Protein AF-A0A1G9UDN6-F1 (afdb_monomer_lite)

pLDDT: mean 83.69, std 9.69, range [46.03, 93.88]

Foldseek 3Di:
DQVVLLVLLVVLVVLCVPLVVLLVVLLVVQCVVPVLVPDPVNVVVVVVVVVLVVVLQVQLVVLLVVLVVVVVVVCVVCVVVVNDPPVDDQPSSSVSNNSSRSSVSVSVVSVVSSVVSVVVVVVD

Sequence (124 aa):
MSRKRQASLNRTLTQLAFDSPYVIATRVSRMLDPAQAFSAAGQSEFLRMFWEKQAATVESCGALMAAGAAQYQRAWLDLWTGALPAGSHASPASVAHTLNSTLQPFQRRASANARRLRGKKSKR

Radius of gyration: 19.93 Å; chains: 1; bounding box: 46×27×55 Å

Structure (mmCIF, N/CA/C/O backbone):
data_AF-A0A1G9UDN6-F1
#
_entry.id   AF-A0A1G9UDN6-F1
#
loop_
_atom_site.group_PDB
_atom_site.id
_atom_site.type_symbol
_atom_site.label_atom_id
_atom_site.label_alt_id
_atom_site.label_comp_id
_atom_site.label_asym_id
_atom_site.label_entity_id
_atom_site.label_seq_id
_atom_site.pdbx_PDB_ins_code
_atom_site.Cartn_x
_atom_site.Cartn_y
_atom_site.Cartn_z
_atom_site.occupancy
_atom_site.B_iso_or_equiv
_atom_site.auth_seq_id
_atom_site.auth_comp_id
_atom_site.auth_asym_id
_atom_site.auth_atom_id
_atom_site.pdbx_PDB_model_num
ATOM 1 N N . MET A 1 1 ? 11.788 -11.185 -17.481 1.00 58.94 1 MET A N 1
ATOM 2 C CA . MET A 1 1 ? 11.609 -10.514 -16.164 1.00 58.94 1 MET A CA 1
ATOM 3 C C . MET A 1 1 ? 10.242 -9.840 -15.953 1.00 58.94 1 MET A C 1
ATOM 5 O O . MET A 1 1 ? 9.794 -9.817 -14.812 1.00 58.94 1 MET A O 1
ATOM 9 N N . SER A 1 2 ? 9.555 -9.340 -16.993 1.00 73.38 2 SER A N 1
ATOM 10 C CA . SER A 1 2 ? 8.271 -8.607 -16.871 1.00 73.38 2 SER A CA 1
ATOM 11 C C . SER A 1 2 ? 7.166 -9.352 -16.090 1.00 73.38 2 SER A C 1
ATOM 13 O O . SER A 1 2 ? 6.634 -8.822 -15.116 1.00 73.38 2 SER A O 1
ATOM 15 N N . ARG A 1 3 ? 6.911 -10.633 -16.407 1.00 80.88 3 ARG A N 1
ATOM 16 C CA . ARG A 1 3 ? 5.849 -11.437 -15.762 1.00 80.88 3 ARG A CA 1
ATOM 17 C C . ARG A 1 3 ? 5.990 -11.556 -14.238 1.00 80.88 3 ARG A C 1
ATOM 19 O O . ARG A 1 3 ? 4.991 -11.502 -13.534 1.00 80.88 3 ARG A O 1
ATOM 26 N N . LYS A 1 4 ? 7.220 -11.674 -13.713 1.00 84.62 4 LYS A N 1
ATOM 27 C CA . LYS A 1 4 ? 7.466 -11.771 -12.257 1.00 84.62 4 LYS A CA 1
ATOM 28 C C . LYS A 1 4 ? 7.066 -10.482 -11.528 1.00 84.62 4 LYS A C 1
ATOM 30 O O . LYS A 1 4 ? 6.480 -10.543 -10.453 1.00 84.62 4 LYS A O 1
ATOM 35 N N . ARG A 1 5 ? 7.355 -9.319 -12.124 1.00 84.38 5 ARG A N 1
ATOM 36 C CA . ARG A 1 5 ? 6.996 -8.004 -11.560 1.00 84.38 5 ARG A CA 1
ATOM 37 C C . ARG A 1 5 ? 5.487 -7.788 -11.570 1.00 84.38 5 ARG A C 1
ATOM 39 O O . ARG A 1 5 ? 4.927 -7.341 -10.577 1.00 84.38 5 ARG A O 1
ATOM 46 N N . GLN A 1 6 ? 4.839 -8.190 -12.657 1.00 86.00 6 GLN A N 1
ATOM 47 C CA . GLN A 1 6 ? 3.390 -8.118 -12.809 1.00 86.00 6 GLN A CA 1
ATOM 48 C C . GLN A 1 6 ? 2.667 -9.057 -11.828 1.00 86.00 6 GLN A C 1
ATOM 50 O O . GLN A 1 6 ? 1.733 -8.640 -11.153 1.00 86.00 6 GLN A O 1
ATOM 55 N N . ALA A 1 7 ? 3.162 -10.286 -11.648 1.00 88.56 7 ALA A N 1
ATOM 56 C CA . ALA A 1 7 ? 2.641 -11.218 -10.647 1.00 88.56 7 ALA A CA 1
ATOM 57 C C . ALA A 1 7 ? 2.786 -10.683 -9.210 1.00 88.56 7 ALA A C 1
ATOM 59 O O . ALA A 1 7 ? 1.866 -10.822 -8.405 1.00 88.56 7 ALA A O 1
ATOM 60 N N . SER A 1 8 ? 3.914 -10.036 -8.887 1.00 89.44 8 SER A N 1
ATOM 61 C CA . SER A 1 8 ? 4.099 -9.400 -7.577 1.00 89.44 8 SER A CA 1
ATOM 62 C C . SER A 1 8 ? 3.125 -8.244 -7.354 1.00 89.44 8 SER A C 1
ATOM 64 O O . SER A 1 8 ? 2.567 -8.151 -6.266 1.00 89.44 8 SER A O 1
ATOM 66 N N . LEU A 1 9 ? 2.910 -7.390 -8.359 1.00 90.81 9 LEU A N 1
ATOM 67 C CA . LEU A 1 9 ? 1.939 -6.299 -8.274 1.00 90.81 9 LEU A CA 1
ATOM 68 C C . LEU A 1 9 ? 0.522 -6.842 -8.069 1.00 90.81 9 LEU A C 1
ATOM 70 O O . LEU A 1 9 ? -0.177 -6.390 -7.167 1.00 90.81 9 LEU A O 1
ATOM 74 N N . ASN A 1 10 ? 0.126 -7.847 -8.853 1.00 92.62 10 ASN A N 1
ATOM 75 C CA . ASN A 1 10 ? -1.187 -8.475 -8.726 1.00 92.62 10 ASN A CA 1
ATOM 76 C C . ASN A 1 10 ? -1.391 -9.033 -7.316 1.00 92.62 10 ASN A C 1
ATOM 78 O O . ASN A 1 10 ? -2.415 -8.763 -6.702 1.00 92.62 10 ASN A O 1
ATOM 82 N N . ARG A 1 11 ? -0.388 -9.719 -6.752 1.00 92.38 11 ARG A N 1
ATOM 83 C CA . ARG A 1 11 ? -0.443 -10.197 -5.363 1.00 92.38 11 ARG A CA 1
ATOM 84 C C . ARG A 1 11 ? -0.658 -9.054 -4.369 1.00 92.38 11 ARG A C 1
ATOM 86 O O . ARG A 1 11 ? -1.501 -9.184 -3.484 1.00 92.38 11 ARG A O 1
ATOM 93 N N . THR A 1 12 ? 0.089 -7.958 -4.505 1.00 92.19 12 THR A N 1
ATOM 94 C CA . THR A 1 12 ? -0.045 -6.772 -3.646 1.00 92.19 12 THR A CA 1
ATOM 95 C C . THR A 1 12 ? -1.454 -6.188 -3.735 1.00 92.19 12 THR A C 1
ATOM 97 O O . THR A 1 12 ? -2.075 -5.947 -2.703 1.00 92.19 12 THR A O 1
ATOM 100 N N . LEU A 1 13 ? -1.986 -6.025 -4.950 1.00 92.94 13 LEU A N 1
ATOM 101 C CA . LEU A 1 13 ? -3.330 -5.499 -5.194 1.00 92.94 13 LEU A CA 1
ATOM 102 C C . LEU A 1 13 ? -4.417 -6.408 -4.626 1.00 92.94 13 LEU A C 1
ATOM 104 O O . LEU A 1 13 ? -5.303 -5.927 -3.927 1.00 92.94 13 LEU A O 1
ATOM 108 N N . THR A 1 14 ? -4.333 -7.717 -4.871 1.00 92.44 14 THR A N 1
ATOM 109 C CA . THR A 1 14 ? -5.294 -8.688 -4.340 1.00 92.44 14 THR A CA 1
ATOM 110 C C . THR A 1 14 ? -5.309 -8.658 -2.815 1.00 92.44 14 THR A C 1
ATOM 112 O O . THR A 1 14 ? -6.376 -8.594 -2.214 1.00 92.44 14 THR A O 1
ATOM 115 N N . GLN A 1 15 ? -4.140 -8.644 -2.168 1.00 91.12 15 GLN A N 1
ATOM 116 C CA . GLN A 1 15 ? -4.076 -8.548 -0.707 1.00 91.12 15 GLN A CA 1
ATOM 117 C C . GLN A 1 15 ? -4.668 -7.235 -0.195 1.00 91.12 15 GLN A C 1
ATOM 119 O O . GLN A 1 15 ? -5.449 -7.250 0.752 1.00 91.12 15 GLN A O 1
ATOM 124 N N . LEU A 1 16 ? -4.361 -6.111 -0.847 1.00 90.69 16 LEU A N 1
ATOM 125 C CA . LEU A 1 16 ? -4.922 -4.813 -0.480 1.00 90.69 16 LEU A CA 1
ATOM 126 C C . LEU A 1 16 ? -6.453 -4.793 -0.612 1.00 90.69 16 LEU A C 1
ATOM 128 O O . LEU A 1 16 ? -7.136 -4.286 0.276 1.00 90.69 16 LEU A O 1
ATOM 132 N N . ALA A 1 17 ? -6.977 -5.369 -1.697 1.00 91.56 17 ALA A N 1
ATOM 133 C CA . ALA A 1 17 ? -8.401 -5.409 -2.010 1.00 91.56 17 ALA A CA 1
ATOM 134 C C . ALA A 1 17 ? -9.214 -6.199 -0.976 1.00 91.56 17 ALA A C 1
ATOM 136 O O . ALA A 1 17 ? -10.359 -5.846 -0.717 1.00 91.56 17 ALA A O 1
ATOM 137 N N . PHE A 1 18 ? -8.630 -7.223 -0.347 1.00 91.19 18 PHE A N 1
ATOM 138 C CA . PHE A 1 18 ? -9.303 -7.989 0.706 1.00 91.19 18 PHE A CA 1
ATOM 139 C C . PHE A 1 18 ? -9.029 -7.455 2.116 1.00 91.19 18 PHE A C 1
ATOM 141 O O . PHE A 1 18 ? -9.947 -7.372 2.935 1.00 91.19 18 PHE A O 1
ATOM 148 N N . ASP A 1 19 ? -7.787 -7.074 2.424 1.00 91.56 19 ASP A N 1
ATOM 149 C CA . ASP A 1 19 ? -7.421 -6.639 3.775 1.00 91.56 19 ASP A CA 1
ATOM 150 C C . ASP A 1 19 ? -7.964 -5.242 4.095 1.00 91.56 19 ASP A C 1
ATOM 152 O O . ASP A 1 19 ? -8.421 -5.004 5.215 1.00 91.56 19 ASP A O 1
ATOM 156 N N . SER A 1 20 ? -7.943 -4.315 3.129 1.00 88.31 20 SER A N 1
ATOM 157 C CA . SER A 1 20 ? -8.324 -2.918 3.367 1.00 88.31 20 SER A CA 1
ATOM 158 C C . SER A 1 20 ? -9.807 -2.763 3.733 1.00 88.31 20 SER A C 1
ATOM 160 O O . SER A 1 20 ? -10.077 -2.227 4.815 1.00 88.31 20 SER A O 1
ATOM 162 N N . PRO A 1 21 ? -10.782 -3.291 2.956 1.00 90.00 21 PRO A N 1
ATOM 163 C CA . PRO A 1 21 ? -12.194 -3.185 3.326 1.00 90.00 21 PRO A CA 1
ATOM 164 C C . PRO A 1 21 ? -12.503 -3.871 4.659 1.00 90.00 21 PRO A C 1
ATOM 166 O O . PRO A 1 21 ? -13.261 -3.331 5.459 1.00 90.00 21 PRO A O 1
ATOM 169 N N . TYR A 1 22 ? -11.866 -5.012 4.954 1.00 90.75 22 TYR A N 1
ATOM 170 C CA . TYR A 1 22 ? -12.036 -5.708 6.233 1.00 90.75 22 TYR A CA 1
ATOM 171 C C . TYR A 1 22 ? -11.569 -4.860 7.426 1.00 90.75 22 TYR A C 1
ATOM 173 O O . TYR A 1 22 ? -12.273 -4.757 8.437 1.00 90.75 22 TYR A O 1
ATOM 181 N N . VAL A 1 23 ? -10.387 -4.241 7.321 1.00 89.50 23 VAL A N 1
ATOM 182 C CA . VAL A 1 23 ? -9.859 -3.349 8.362 1.00 89.50 23 VAL A CA 1
ATOM 183 C C . VAL A 1 23 ? -10.774 -2.142 8.536 1.00 89.50 23 VAL A C 1
ATOM 185 O O . VAL A 1 23 ? -11.122 -1.823 9.671 1.00 89.50 23 VAL A O 1
ATOM 188 N N . ILE A 1 24 ? -11.189 -1.501 7.440 1.00 88.19 24 ILE A N 1
ATOM 189 C CA . ILE A 1 24 ? -12.074 -0.330 7.477 1.00 88.19 24 ILE A CA 1
ATOM 190 C C . ILE A 1 24 ? -13.395 -0.693 8.150 1.00 88.19 24 ILE A C 1
ATOM 192 O O . ILE A 1 24 ? -13.730 -0.082 9.161 1.00 88.19 24 ILE A O 1
ATOM 196 N N . ALA A 1 25 ? -14.089 -1.725 7.666 1.00 89.62 25 ALA A N 1
ATOM 197 C CA . ALA A 1 25 ? -15.372 -2.152 8.214 1.00 89.62 25 ALA A CA 1
ATOM 198 C C . ALA A 1 25 ? -15.267 -2.444 9.716 1.00 89.62 25 ALA A C 1
ATOM 200 O O . ALA A 1 25 ? -15.995 -1.869 10.516 1.00 89.62 25 ALA A O 1
ATOM 201 N N . THR A 1 26 ? -14.282 -3.248 10.128 1.00 87.94 26 THR A N 1
ATOM 202 C CA . THR A 1 26 ? -14.110 -3.612 11.543 1.00 87.94 26 THR A CA 1
ATOM 203 C C . THR A 1 26 ? -13.820 -2.396 12.429 1.00 87.94 26 THR A C 1
ATOM 205 O O . THR A 1 26 ? -14.273 -2.337 13.571 1.00 87.94 26 THR A O 1
ATOM 208 N N . ARG A 1 27 ? -13.021 -1.436 11.947 1.00 85.62 27 ARG A N 1
ATOM 209 C CA . ARG A 1 27 ? -12.649 -0.244 12.725 1.00 85.62 27 ARG A CA 1
ATOM 210 C C . ARG A 1 27 ? -13.791 0.756 12.803 1.00 85.62 27 ARG A C 1
ATOM 212 O O . ARG A 1 27 ? -14.038 1.261 13.891 1.00 85.62 27 ARG A O 1
ATOM 219 N N . VAL A 1 28 ? -14.499 0.977 11.698 1.00 86.94 28 VAL A N 1
ATOM 220 C CA . VAL A 1 28 ? -15.698 1.821 11.665 1.00 86.94 28 VAL A CA 1
ATOM 221 C C . VAL A 1 28 ? -16.763 1.243 12.596 1.00 86.94 28 VAL A C 1
ATOM 223 O O . VAL A 1 28 ? -17.265 1.965 13.447 1.00 86.94 28 VAL A O 1
ATOM 226 N N . SER A 1 29 ? -17.013 -0.071 12.564 1.00 85.44 29 SER A N 1
ATOM 227 C CA . SER A 1 29 ? -17.944 -0.710 13.505 1.00 85.44 29 SER A CA 1
ATOM 228 C C . SER A 1 29 ? -17.552 -0.515 14.974 1.00 85.44 29 SER A C 1
ATOM 230 O O . SER A 1 29 ? -18.427 -0.380 15.818 1.00 85.44 29 SER A O 1
ATOM 232 N N . ARG A 1 30 ? -16.253 -0.468 15.303 1.00 83.06 30 ARG A N 1
ATOM 233 C CA . ARG A 1 30 ? -15.788 -0.190 16.677 1.00 83.06 30 ARG A CA 1
ATOM 234 C C . ARG A 1 30 ? -15.890 1.278 17.077 1.00 83.06 30 ARG A C 1
ATOM 236 O O . ARG A 1 30 ? -15.980 1.557 18.262 1.00 83.06 30 ARG A O 1
ATOM 243 N N . MET A 1 31 ? -15.842 2.199 16.119 1.00 81.56 31 MET A N 1
ATOM 244 C CA . MET A 1 31 ? -16.044 3.630 16.374 1.00 81.56 31 MET A CA 1
ATOM 245 C C . MET A 1 31 ? -17.515 3.965 16.610 1.00 81.56 31 MET A C 1
ATOM 247 O O . MET A 1 31 ? -17.809 4.926 17.308 1.00 81.56 31 MET A O 1
ATOM 251 N N . LEU A 1 32 ? -18.426 3.163 16.054 1.00 86.31 32 LEU A N 1
ATOM 252 C CA . LEU A 1 32 ? -19.862 3.282 16.302 1.00 86.31 32 LEU A CA 1
ATOM 253 C C . LEU A 1 32 ? -20.269 2.809 17.707 1.00 86.31 32 LEU A C 1
ATOM 255 O O . LEU A 1 32 ? -21.358 3.139 18.158 1.00 86.31 32 LEU A O 1
ATOM 259 N N . ASP A 1 33 ? -19.407 2.059 18.398 1.00 85.31 33 ASP A N 1
ATOM 260 C CA . ASP A 1 33 ? -19.595 1.681 19.799 1.00 85.31 33 ASP A CA 1
ATOM 261 C C . ASP A 1 33 ? -18.981 2.766 20.712 1.00 85.31 33 ASP A C 1
ATOM 263 O O . ASP A 1 33 ? -17.749 2.837 20.828 1.00 85.31 33 ASP A O 1
ATOM 267 N N . PRO A 1 34 ? -19.794 3.612 21.377 1.00 74.88 34 PRO A N 1
ATOM 268 C CA . PRO A 1 34 ? -19.294 4.726 22.182 1.00 74.88 34 PRO A CA 1
ATOM 269 C C . PRO A 1 34 ? -18.433 4.262 23.364 1.00 74.88 34 PRO A C 1
ATOM 271 O O . PRO A 1 34 ? -17.484 4.955 23.735 1.00 74.88 34 PRO A O 1
ATOM 274 N N . ALA A 1 35 ? -18.682 3.065 23.910 1.00 80.50 35 ALA A N 1
ATOM 275 C CA . ALA A 1 35 ? -17.872 2.513 24.995 1.00 80.50 35 ALA A CA 1
ATOM 276 C C . ALA A 1 35 ? -16.443 2.189 24.529 1.00 80.50 35 ALA A C 1
ATOM 278 O O . ALA A 1 35 ? -15.478 2.358 25.277 1.00 80.50 35 ALA A O 1
ATOM 279 N N . GLN A 1 36 ? -16.279 1.760 23.275 1.00 76.38 36 GLN A N 1
ATOM 280 C CA . GLN A 1 36 ? -14.962 1.509 22.689 1.00 76.38 36 GLN A CA 1
ATOM 281 C C . GLN A 1 36 ? -14.309 2.780 22.145 1.00 76.38 36 GLN A C 1
ATOM 283 O O . GLN A 1 36 ? -13.097 2.946 22.318 1.00 76.38 36 GLN A O 1
ATOM 288 N N . ALA A 1 37 ? -15.085 3.674 21.528 1.00 74.31 37 ALA A N 1
ATOM 289 C CA . ALA A 1 37 ? -14.591 4.900 20.907 1.00 74.31 37 ALA A CA 1
ATOM 290 C C . ALA A 1 37 ? -13.933 5.858 21.914 1.00 74.31 37 ALA A C 1
ATOM 292 O O . ALA A 1 37 ? -12.862 6.396 21.631 1.00 74.31 37 ALA A O 1
ATOM 293 N N . PHE A 1 38 ? -14.521 6.020 23.104 1.00 77.25 38 PHE A N 1
ATOM 294 C CA . PHE A 1 38 ? -13.998 6.918 24.142 1.00 77.25 38 PHE A CA 1
ATOM 295 C C . PHE A 1 38 ? -13.045 6.245 25.136 1.00 77.25 38 PHE A C 1
ATOM 297 O O . PHE A 1 38 ? -12.487 6.911 26.006 1.00 77.25 38 PHE A O 1
ATOM 304 N N . SER A 1 39 ? -12.803 4.939 25.010 1.00 85.06 39 SER A N 1
ATOM 305 C CA . SER A 1 39 ? -11.844 4.251 25.876 1.00 85.06 39 SER A CA 1
ATOM 306 C C . SER A 1 39 ? -10.403 4.713 25.608 1.00 85.06 39 SER A C 1
ATOM 308 O O . SER A 1 39 ? -9.994 4.890 24.458 1.00 85.06 39 SER A O 1
ATOM 310 N N . ALA A 1 40 ? -9.578 4.823 26.655 1.00 83.75 40 ALA A N 1
ATOM 311 C CA . ALA A 1 40 ? -8.151 5.151 26.518 1.00 83.75 40 ALA A CA 1
ATOM 312 C C . ALA A 1 40 ? -7.394 4.139 25.624 1.00 83.75 40 ALA A C 1
ATOM 314 O O . ALA A 1 40 ? -6.499 4.492 24.849 1.00 83.75 40 ALA A O 1
ATOM 315 N N . ALA A 1 41 ? -7.801 2.865 25.671 1.00 81.12 41 ALA A N 1
ATOM 316 C CA . ALA A 1 41 ? -7.291 1.819 24.787 1.00 81.12 41 ALA A CA 1
ATOM 317 C C . ALA A 1 41 ? -7.712 2.024 23.316 1.00 81.12 41 ALA A C 1
ATOM 319 O O . ALA A 1 41 ? -6.939 1.728 22.405 1.00 81.12 41 ALA A O 1
ATOM 320 N N . GLY A 1 42 ? -8.921 2.535 23.066 1.00 81.00 42 GLY A N 1
ATOM 321 C CA . GLY A 1 42 ? -9.405 2.895 21.734 1.00 81.00 42 GLY A CA 1
ATOM 322 C C . GLY A 1 42 ? -8.670 4.102 21.150 1.00 81.00 42 GLY A C 1
ATOM 323 O O . GLY A 1 42 ? -8.244 4.053 19.996 1.00 81.00 42 GLY A O 1
ATOM 324 N N . GLN A 1 43 ? -8.442 5.143 21.958 1.00 83.50 43 GLN A N 1
ATOM 325 C CA . GLN A 1 43 ? -7.737 6.357 21.532 1.00 83.50 43 GLN A CA 1
ATOM 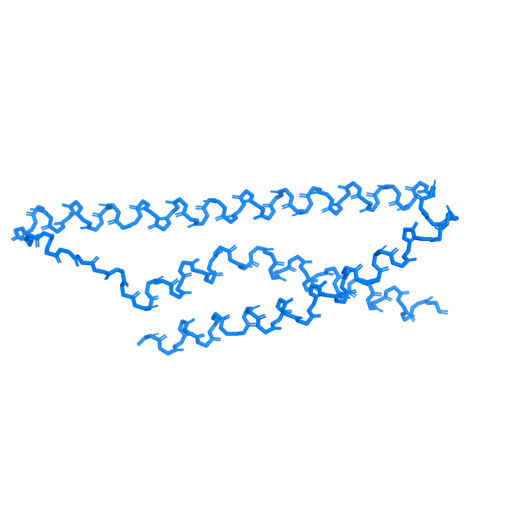326 C C . GLN A 1 43 ? -6.256 6.111 21.220 1.00 83.50 43 GLN A C 1
ATOM 328 O O . GLN A 1 43 ? -5.775 6.511 20.159 1.00 83.50 43 GLN A O 1
ATOM 333 N N . SER A 1 44 ? -5.535 5.401 22.094 1.00 86.19 44 SER A N 1
ATOM 334 C CA . SER A 1 44 ? -4.130 5.031 21.843 1.00 86.19 44 SER A CA 1
ATOM 335 C C . SER A 1 44 ? -3.979 4.198 20.566 1.00 86.19 44 SER A C 1
ATOM 337 O O . SER A 1 44 ? -3.076 4.419 19.756 1.00 86.19 44 SER A O 1
ATOM 339 N N . GLU A 1 45 ? -4.915 3.281 20.327 1.00 82.69 45 GLU A N 1
ATOM 340 C CA . GLU A 1 45 ? -4.966 2.486 19.108 1.00 82.69 45 GLU A CA 1
ATOM 341 C C . GLU A 1 45 ? -5.307 3.332 17.867 1.00 82.69 45 GLU A C 1
ATOM 343 O O . GLU A 1 45 ? -4.763 3.074 16.790 1.00 82.69 45 GLU A O 1
ATOM 348 N N . PHE A 1 46 ? -6.169 4.345 17.995 1.00 82.75 46 PHE A N 1
ATOM 349 C CA . PHE A 1 46 ? -6.483 5.287 16.918 1.00 82.75 46 PHE A CA 1
ATOM 350 C C . PHE A 1 46 ? -5.266 6.124 16.516 1.00 82.75 46 PHE A C 1
ATOM 352 O O . PHE A 1 46 ? -4.926 6.175 15.333 1.00 82.75 46 PHE A O 1
ATOM 359 N N . LEU A 1 47 ? -4.556 6.692 17.493 1.00 86.69 47 LEU A N 1
ATOM 360 C CA . LEU A 1 47 ? -3.320 7.444 17.262 1.00 86.6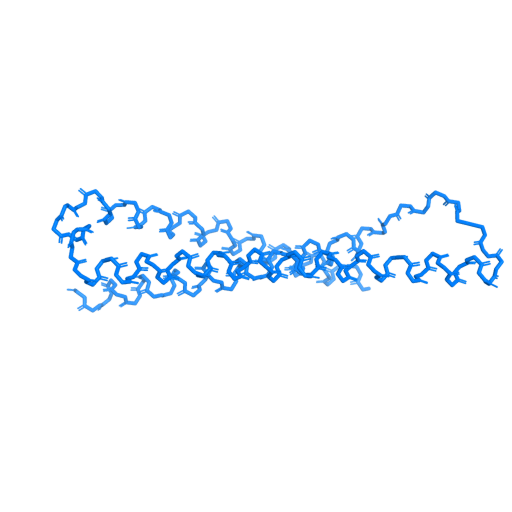9 47 LEU A CA 1
ATOM 361 C C . LEU A 1 47 ? -2.245 6.575 16.606 1.00 86.69 47 LEU A C 1
ATOM 363 O O . LEU A 1 47 ? -1.613 6.992 15.636 1.00 86.69 47 LEU A O 1
ATOM 367 N N . ARG A 1 48 ? -2.080 5.329 17.068 1.00 87.75 48 ARG A N 1
ATOM 368 C CA . ARG A 1 48 ? -1.163 4.370 16.439 1.00 87.75 48 ARG A CA 1
ATOM 369 C C . ARG A 1 48 ? -1.516 4.137 14.970 1.00 87.75 48 ARG A C 1
ATOM 371 O O . ARG A 1 48 ? -0.632 4.166 14.120 1.00 87.75 48 ARG A O 1
ATOM 378 N N . MET A 1 49 ? -2.794 3.915 14.657 1.00 86.12 49 MET A N 1
ATOM 379 C CA . MET A 1 49 ? -3.240 3.727 13.271 1.00 86.12 49 MET A CA 1
ATOM 380 C C . MET A 1 49 ? -3.014 4.972 12.409 1.00 86.12 49 MET A C 1
ATOM 382 O O . MET A 1 49 ? -2.658 4.839 11.239 1.00 86.12 49 MET A O 1
ATOM 386 N N . PHE A 1 50 ? -3.216 6.167 12.965 1.00 86.75 50 PHE A N 1
ATOM 387 C CA . PHE A 1 50 ? -2.941 7.421 12.269 1.00 86.75 50 PHE A CA 1
ATOM 388 C C . PHE A 1 50 ? -1.459 7.525 11.888 1.00 86.75 50 PHE A C 1
ATOM 390 O O . PHE A 1 50 ? -1.136 7.721 10.715 1.00 86.75 50 PHE A O 1
ATOM 397 N N . TRP A 1 51 ? -0.560 7.270 12.840 1.00 89.81 51 TRP A N 1
ATOM 398 C CA . TRP A 1 51 ? 0.879 7.247 12.577 1.00 89.81 51 TRP A CA 1
ATOM 399 C C . TRP A 1 51 ? 1.285 6.170 11.572 1.00 89.81 51 TRP A C 1
ATOM 401 O O . TRP A 1 51 ? 2.128 6.419 10.713 1.00 89.81 51 TRP A O 1
ATOM 411 N N . GLU A 1 52 ? 0.651 4.996 11.611 1.00 89.06 52 GLU A N 1
ATOM 412 C CA . GLU A 1 52 ? 0.886 3.953 10.611 1.00 89.06 52 GLU A CA 1
ATOM 413 C C . GLU A 1 52 ? 0.529 4.416 9.195 1.00 89.06 52 GLU A C 1
ATOM 415 O O . GLU A 1 52 ? 1.290 4.128 8.270 1.00 89.06 52 GLU A O 1
ATOM 420 N N . LYS A 1 53 ? -0.583 5.142 9.013 1.00 88.81 53 LYS A N 1
ATOM 421 C CA . LYS A 1 53 ? -0.969 5.702 7.708 1.00 88.81 53 LYS A CA 1
ATOM 422 C C . LYS A 1 53 ? 0.025 6.764 7.240 1.00 88.81 53 LYS A C 1
ATOM 424 O O . LYS A 1 53 ? 0.472 6.691 6.102 1.00 88.81 53 LYS A O 1
ATOM 429 N N . GLN A 1 54 ? 0.421 7.685 8.121 1.00 89.00 54 GLN A N 1
ATOM 430 C CA . GLN A 1 54 ? 1.406 8.724 7.795 1.00 89.00 54 GLN A CA 1
ATOM 431 C C . GLN A 1 54 ? 2.753 8.120 7.384 1.00 89.00 54 GLN A C 1
ATOM 433 O O . GLN A 1 54 ? 3.298 8.477 6.343 1.00 89.00 54 GLN A O 1
ATOM 438 N N . ALA A 1 55 ? 3.255 7.144 8.145 1.00 89.00 55 ALA A N 1
ATOM 439 C CA . ALA A 1 55 ? 4.492 6.447 7.812 1.00 89.00 55 ALA A CA 1
ATOM 440 C C . ALA A 1 55 ? 4.395 5.708 6.463 1.00 89.00 55 ALA A C 1
ATOM 442 O O . ALA A 1 55 ? 5.341 5.736 5.681 1.00 89.00 55 ALA A O 1
ATOM 443 N N . ALA A 1 56 ? 3.243 5.099 6.149 1.00 88.88 56 ALA A N 1
ATOM 444 C CA . ALA A 1 56 ? 3.016 4.465 4.847 1.00 88.88 56 ALA A CA 1
ATOM 445 C C . ALA A 1 56 ? 3.072 5.472 3.691 1.00 88.88 56 ALA A C 1
ATOM 447 O O . ALA A 1 56 ? 3.672 5.185 2.658 1.00 88.88 56 ALA A O 1
ATOM 448 N N . THR A 1 57 ? 2.474 6.651 3.876 1.00 89.25 57 THR A N 1
ATOM 449 C CA . THR A 1 57 ? 2.496 7.737 2.890 1.00 89.25 57 THR A CA 1
ATOM 450 C C . THR A 1 57 ? 3.916 8.234 2.647 1.00 89.25 57 THR A C 1
ATOM 452 O O . THR A 1 57 ? 4.317 8.379 1.495 1.00 89.25 57 THR A O 1
ATOM 455 N N . VAL A 1 58 ? 4.701 8.437 3.709 1.00 92.00 58 VAL A N 1
ATOM 456 C CA . VAL A 1 58 ? 6.107 8.858 3.596 1.00 92.00 58 VAL A CA 1
ATOM 457 C C . VAL A 1 58 ? 6.938 7.801 2.866 1.00 92.00 58 VAL A C 1
ATOM 459 O O . VAL A 1 58 ? 7.652 8.136 1.923 1.00 92.00 58 VAL A O 1
ATOM 462 N N . GLU A 1 59 ? 6.800 6.521 3.226 1.00 90.38 59 GLU A N 1
ATOM 463 C CA . GLU A 1 59 ? 7.487 5.417 2.539 1.00 90.38 59 GLU A CA 1
ATOM 464 C C . GLU A 1 59 ? 7.088 5.315 1.059 1.00 90.38 59 GLU A C 1
ATOM 466 O O . GLU A 1 59 ? 7.946 5.133 0.196 1.00 90.38 59 GLU A O 1
ATOM 471 N N . SER A 1 60 ? 5.798 5.468 0.747 1.00 87.38 60 SER A N 1
ATOM 472 C CA . SER A 1 60 ? 5.294 5.453 -0.630 1.00 87.38 60 SER A CA 1
ATOM 473 C C . SER A 1 60 ? 5.819 6.638 -1.440 1.00 87.38 60 SER A C 1
ATOM 475 O O . SER A 1 60 ? 6.209 6.470 -2.594 1.00 87.38 60 SER A O 1
ATOM 477 N N . CYS A 1 61 ? 5.846 7.834 -0.850 1.00 89.62 61 CYS A N 1
ATOM 478 C CA . CYS A 1 61 ? 6.393 9.027 -1.489 1.00 89.62 61 CYS A CA 1
ATOM 479 C C . CYS A 1 61 ? 7.894 8.856 -1.759 1.00 89.62 61 CYS A C 1
ATOM 481 O O . CYS A 1 61 ? 8.352 9.089 -2.875 1.00 89.62 61 CYS A O 1
ATOM 483 N N . GLY A 1 62 ? 8.646 8.340 -0.782 1.00 89.38 62 GLY A N 1
ATOM 484 C CA . GLY A 1 62 ? 10.058 8.003 -0.952 1.00 89.38 62 GLY A CA 1
ATOM 485 C C . GLY A 1 62 ? 10.292 6.988 -2.074 1.00 89.38 62 GLY A C 1
ATOM 486 O O . GLY A 1 62 ? 11.180 7.183 -2.901 1.00 89.38 62 GLY A O 1
ATOM 487 N N . ALA A 1 63 ? 9.461 5.944 -2.168 1.00 88.81 63 ALA A N 1
ATOM 488 C CA . ALA A 1 63 ? 9.536 4.964 -3.251 1.00 88.81 63 ALA A CA 1
ATOM 489 C C . ALA A 1 63 ? 9.262 5.587 -4.632 1.00 88.81 63 ALA A C 1
ATOM 491 O O . ALA A 1 63 ? 9.931 5.238 -5.608 1.00 88.81 63 ALA A O 1
ATOM 492 N N . LEU A 1 64 ? 8.313 6.524 -4.715 1.00 88.31 64 LEU A N 1
ATOM 493 C CA . LEU A 1 64 ? 8.015 7.252 -5.946 1.00 88.31 64 LEU A CA 1
ATOM 494 C C . LEU A 1 64 ? 9.168 8.182 -6.342 1.00 88.31 64 LEU A C 1
ATOM 496 O O . LEU A 1 64 ? 9.596 8.159 -7.495 1.00 88.31 64 LEU A O 1
ATOM 500 N N . MET A 1 65 ? 9.714 8.945 -5.390 1.00 88.44 65 MET A N 1
ATOM 501 C CA . MET A 1 65 ? 10.872 9.813 -5.627 1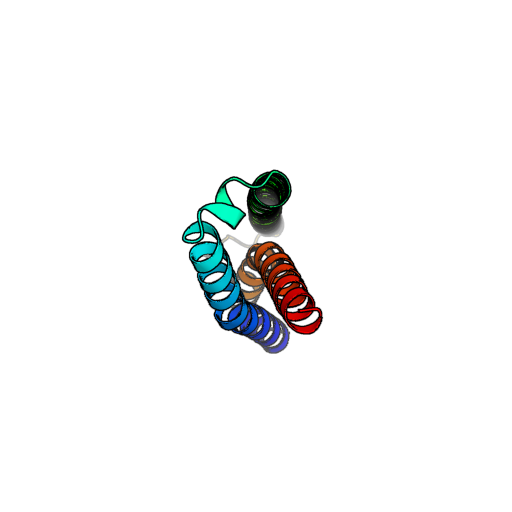.00 88.44 65 MET A CA 1
ATOM 502 C C . MET A 1 65 ? 12.096 9.012 -6.072 1.00 88.44 65 MET A C 1
ATOM 504 O O . MET A 1 65 ? 12.752 9.393 -7.036 1.00 88.44 65 MET A O 1
ATOM 508 N N . ALA A 1 66 ? 12.372 7.869 -5.439 1.00 88.00 66 ALA A N 1
ATOM 509 C CA . ALA A 1 66 ? 13.464 6.985 -5.841 1.00 88.00 66 ALA A CA 1
ATOM 510 C C . ALA A 1 66 ? 13.273 6.445 -7.269 1.00 88.00 66 ALA A C 1
ATOM 512 O O . ALA A 1 66 ? 14.228 6.379 -8.043 1.00 88.00 66 ALA A O 1
ATOM 513 N N . ALA A 1 67 ? 12.038 6.098 -7.648 1.00 86.56 67 ALA A N 1
ATOM 514 C CA . ALA A 1 67 ? 11.729 5.686 -9.013 1.00 86.56 67 ALA A CA 1
ATOM 515 C C . ALA A 1 67 ? 11.925 6.831 -10.022 1.00 86.56 67 ALA A C 1
ATOM 517 O O . ALA A 1 67 ? 12.491 6.597 -11.090 1.00 86.56 67 ALA A O 1
ATOM 518 N N . GLY A 1 68 ? 11.506 8.053 -9.678 1.00 83.50 68 GLY A N 1
ATOM 519 C CA . GLY A 1 68 ? 11.726 9.250 -10.494 1.00 83.50 68 GLY A CA 1
ATOM 520 C C . GLY A 1 68 ? 13.212 9.578 -10.660 1.00 83.50 68 GLY A C 1
ATOM 521 O O . GLY A 1 68 ? 13.676 9.776 -11.780 1.00 83.50 68 GLY A O 1
ATOM 522 N N . ALA A 1 69 ? 13.986 9.530 -9.575 1.00 86.31 69 ALA A N 1
ATOM 523 C CA . ALA A 1 69 ? 15.433 9.736 -9.603 1.00 86.31 69 ALA A CA 1
ATOM 524 C C . ALA A 1 69 ? 16.142 8.699 -10.490 1.00 86.31 69 ALA A C 1
ATOM 526 O O . ALA A 1 69 ? 16.983 9.059 -11.310 1.00 86.31 69 ALA A O 1
ATOM 527 N N . ALA A 1 70 ? 15.756 7.422 -10.397 1.00 85.75 70 ALA A N 1
ATOM 528 C CA . ALA A 1 70 ? 16.310 6.370 -11.247 1.00 85.75 70 ALA A CA 1
ATOM 529 C C . ALA A 1 70 ? 15.954 6.555 -12.734 1.00 85.75 70 ALA A C 1
ATOM 531 O O . ALA A 1 70 ? 16.759 6.224 -13.605 1.00 85.75 70 ALA A O 1
ATOM 532 N N . GLN A 1 71 ? 14.758 7.068 -13.045 1.00 82.62 71 GLN A N 1
ATOM 533 C CA . GLN A 1 71 ? 14.387 7.421 -14.420 1.00 82.62 71 GLN A CA 1
ATOM 534 C C . GLN A 1 71 ? 15.221 8.596 -14.934 1.00 82.62 71 GLN A C 1
ATOM 536 O O . GLN A 1 71 ? 15.750 8.516 -16.039 1.00 82.62 71 GLN A O 1
ATOM 541 N N . TYR A 1 72 ? 15.399 9.634 -14.117 1.00 82.56 72 TYR A N 1
ATOM 542 C CA . TYR A 1 72 ? 16.209 10.798 -14.468 1.00 82.56 72 TYR A CA 1
ATOM 543 C C . TYR A 1 72 ? 17.678 10.427 -14.707 1.00 82.56 72 TYR A C 1
ATOM 545 O O . TYR A 1 72 ? 18.269 10.843 -15.697 1.00 82.56 72 TYR A O 1
ATOM 553 N N . GLN A 1 73 ? 18.257 9.580 -13.850 1.00 85.69 73 GLN A N 1
ATOM 554 C CA . GLN A 1 73 ? 19.622 9.073 -14.023 1.00 85.69 73 GLN A CA 1
ATOM 555 C C . GLN A 1 73 ? 19.799 8.306 -15.335 1.00 85.69 73 GLN A C 1
ATOM 557 O O . GLN A 1 73 ? 20.813 8.478 -16.004 1.00 85.69 73 GLN A O 1
ATOM 562 N N . ARG A 1 74 ? 18.822 7.475 -15.722 1.00 82.81 74 ARG A N 1
ATOM 563 C CA . ARG A 1 74 ? 18.867 6.767 -17.011 1.00 82.81 74 ARG A CA 1
ATOM 564 C C . ARG A 1 74 ? 18.781 7.734 -18.179 1.00 82.81 74 ARG A C 1
ATOM 566 O O . ARG A 1 74 ? 19.628 7.663 -19.050 1.00 82.81 74 ARG A O 1
ATOM 573 N N . ALA A 1 75 ? 17.841 8.678 -18.144 1.00 79.31 75 ALA A N 1
ATOM 574 C CA . ALA A 1 75 ? 17.720 9.693 -19.188 1.00 79.31 75 ALA A CA 1
ATOM 575 C C . ALA A 1 75 ? 19.008 10.521 -19.337 1.00 79.31 75 ALA A C 1
ATOM 577 O O . ALA A 1 75 ? 19.434 10.814 -20.450 1.00 79.31 75 ALA A O 1
ATOM 578 N N . TRP A 1 76 ? 19.658 10.853 -18.220 1.00 82.19 76 TRP A N 1
ATOM 579 C CA . TRP A 1 76 ? 20.959 11.513 -18.221 1.00 82.19 76 TRP A CA 1
ATOM 580 C C . TRP A 1 76 ? 22.038 10.649 -18.883 1.00 82.19 76 TRP A C 1
ATOM 582 O O . TRP A 1 76 ? 22.728 11.121 -19.777 1.00 82.19 76 TRP A O 1
ATOM 592 N N . LEU A 1 77 ? 22.170 9.376 -18.502 1.00 84.75 77 LEU A N 1
ATOM 593 C CA . LEU A 1 77 ? 23.138 8.456 -19.115 1.00 84.75 77 LEU A CA 1
ATOM 594 C C . LEU A 1 77 ? 22.868 8.216 -20.609 1.00 84.75 77 LEU A C 1
ATOM 596 O O . LEU A 1 77 ? 23.811 8.148 -21.397 1.00 84.75 77 LEU A O 1
ATOM 600 N N . ASP A 1 78 ? 21.601 8.122 -21.003 1.00 81.31 78 ASP A N 1
ATOM 601 C CA . ASP A 1 78 ? 21.190 7.956 -22.399 1.00 81.31 78 ASP A CA 1
ATOM 602 C C . ASP A 1 78 ? 21.634 9.171 -23.236 1.00 81.31 78 ASP A C 1
ATOM 604 O O . ASP A 1 78 ? 22.222 9.002 -24.306 1.00 81.31 78 ASP A O 1
ATOM 608 N N . LEU A 1 79 ? 21.494 10.392 -22.695 1.00 81.12 79 LEU A N 1
ATOM 609 C CA . LEU A 1 79 ? 22.022 11.617 -23.313 1.00 81.12 79 LEU A CA 1
ATOM 610 C C . LEU A 1 79 ? 23.549 11.565 -23.501 1.00 81.12 79 LEU A C 1
ATOM 612 O O . LEU A 1 79 ? 24.042 11.921 -24.569 1.00 81.12 79 LEU A O 1
ATOM 616 N N . TRP A 1 80 ? 24.303 11.098 -22.499 1.00 81.94 80 TRP A N 1
ATOM 617 C CA . TRP A 1 80 ? 25.770 10.993 -22.584 1.00 81.94 80 TRP A CA 1
ATOM 618 C C . TRP A 1 80 ? 26.264 9.896 -23.529 1.00 81.94 80 TRP A C 1
ATOM 620 O O . TRP A 1 80 ? 27.367 9.996 -24.059 1.00 81.94 80 TRP A O 1
ATOM 630 N N . THR A 1 81 ? 25.466 8.853 -23.750 1.00 85.00 81 THR A N 1
ATOM 631 C CA . THR A 1 81 ? 25.810 7.730 -24.638 1.00 85.00 81 THR A CA 1
ATOM 632 C C . THR A 1 81 ? 25.337 7.937 -26.080 1.00 85.00 81 THR A C 1
ATOM 634 O O . THR A 1 81 ? 25.501 7.049 -26.915 1.00 85.00 81 THR A O 1
ATOM 637 N N . GLY A 1 82 ? 24.794 9.119 -26.402 1.00 72.75 82 GLY A N 1
ATOM 638 C CA . GLY A 1 82 ? 24.364 9.489 -27.754 1.00 72.75 82 GLY A CA 1
ATOM 639 C C . GLY A 1 82 ? 22.997 8.930 -28.157 1.00 72.75 82 GLY A C 1
ATOM 640 O O . GLY A 1 82 ? 22.591 9.079 -29.309 1.00 72.75 82 GLY A O 1
ATOM 641 N N . ALA A 1 83 ? 22.263 8.313 -27.228 1.00 71.06 83 ALA A N 1
ATOM 642 C CA . ALA A 1 83 ? 20.885 7.909 -27.450 1.00 71.06 83 ALA A CA 1
ATOM 643 C C . ALA A 1 83 ? 19.971 9.121 -27.217 1.00 71.06 83 ALA A C 1
ATOM 645 O O . ALA A 1 83 ? 19.685 9.501 -26.082 1.00 71.06 83 ALA A O 1
ATOM 646 N N . LEU A 1 84 ? 19.503 9.757 -28.297 1.00 60.47 84 LEU A N 1
ATOM 647 C CA . LEU A 1 84 ? 18.483 10.801 -28.184 1.00 60.47 84 LEU A CA 1
ATOM 648 C C . LEU A 1 84 ? 17.238 10.208 -27.500 1.00 60.47 84 LEU A C 1
ATOM 650 O O . LEU A 1 84 ? 16.758 9.159 -27.945 1.00 60.47 84 LEU A O 1
ATOM 654 N N . PRO A 1 85 ? 16.691 10.846 -26.445 1.00 59.66 85 PRO A N 1
ATOM 655 C CA . PRO A 1 85 ? 15.522 10.341 -25.741 1.00 59.66 85 PRO A CA 1
ATOM 656 C C . PRO A 1 85 ? 14.285 10.527 -26.625 1.00 59.66 85 PRO A C 1
ATOM 658 O O . PRO A 1 85 ? 13.521 11.479 -26.486 1.00 59.66 85 PRO A O 1
ATOM 661 N N . ALA A 1 86 ? 14.082 9.619 -27.574 1.00 56.91 86 ALA A N 1
ATOM 662 C CA . ALA A 1 86 ? 12.872 9.555 -28.372 1.00 56.91 86 ALA A CA 1
ATOM 663 C C . ALA A 1 86 ? 11.733 9.098 -27.459 1.00 56.91 86 ALA A C 1
ATOM 665 O O . ALA A 1 86 ? 11.598 7.902 -27.229 1.00 56.91 86 ALA A O 1
ATOM 666 N N . GLY A 1 87 ? 10.979 10.047 -26.884 1.00 55.84 87 GLY A N 1
ATOM 667 C CA . GLY A 1 87 ? 9.685 9.830 -26.217 1.00 55.84 87 GLY A CA 1
ATOM 668 C C . GLY A 1 87 ? 9.544 8.470 -25.528 1.00 55.84 87 GLY A C 1
ATOM 669 O O . GLY A 1 87 ? 8.634 7.707 -25.840 1.00 55.84 87 GLY A O 1
ATOM 670 N N . SER A 1 88 ? 10.499 8.1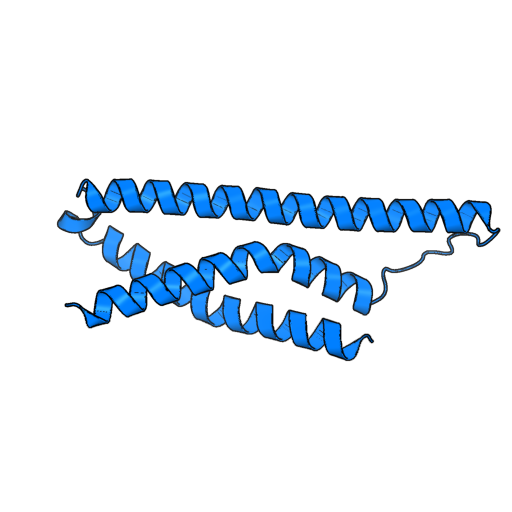15 -24.665 1.00 59.00 88 SER A N 1
ATOM 671 C CA . SER A 1 88 ? 10.586 6.762 -24.121 1.00 59.00 88 SER A CA 1
ATOM 672 C C . SER A 1 88 ? 9.504 6.590 -23.063 1.00 59.00 88 SER A C 1
ATOM 674 O O . SER A 1 88 ? 9.630 7.054 -21.928 1.00 59.00 88 SER A O 1
ATOM 676 N N . HIS A 1 89 ? 8.396 5.951 -23.438 1.00 66.31 89 HIS A N 1
ATOM 677 C CA . HIS A 1 89 ? 7.384 5.552 -22.472 1.00 66.31 89 HIS A CA 1
ATOM 678 C C . HIS A 1 89 ? 8.004 4.580 -21.466 1.00 66.31 89 HIS A C 1
ATOM 680 O O . HIS A 1 89 ? 8.669 3.607 -21.835 1.00 66.31 89 HIS A O 1
ATOM 686 N N . ALA A 1 90 ? 7.758 4.817 -20.174 1.00 72.50 90 ALA A N 1
ATOM 687 C CA . ALA A 1 90 ? 8.191 3.897 -19.134 1.00 72.50 90 ALA A CA 1
ATOM 688 C C . ALA A 1 90 ? 7.672 2.488 -19.451 1.00 72.50 90 ALA A C 1
ATOM 690 O O . ALA A 1 90 ? 6.468 2.277 -19.603 1.00 72.50 90 ALA A O 1
ATOM 691 N N . SER A 1 91 ? 8.582 1.513 -19.548 1.00 82.50 91 SER A N 1
ATOM 692 C CA . SER A 1 91 ? 8.181 0.145 -19.882 1.00 82.50 91 SER A CA 1
ATOM 693 C C . SER A 1 91 ? 7.123 -0.373 -18.894 1.00 82.50 91 SER A C 1
ATOM 695 O O . SER A 1 91 ? 7.213 -0.074 -17.696 1.00 82.50 91 SER A O 1
ATOM 697 N N . PRO A 1 92 ? 6.167 -1.218 -19.325 1.00 82.81 92 PRO A N 1
ATOM 698 C CA . PRO A 1 92 ? 5.151 -1.779 -18.430 1.00 82.81 92 PRO A CA 1
ATOM 699 C C . PRO A 1 92 ? 5.747 -2.470 -17.194 1.00 82.81 92 PRO A C 1
ATOM 701 O O . PRO A 1 92 ? 5.195 -2.410 -16.100 1.00 82.81 92 PRO A O 1
ATOM 704 N N . ALA A 1 93 ? 6.929 -3.079 -17.340 1.00 83.94 93 ALA A N 1
ATOM 705 C CA . ALA A 1 93 ? 7.666 -3.705 -16.244 1.00 83.94 93 ALA A CA 1
ATOM 706 C C . ALA A 1 93 ? 8.293 -2.698 -15.260 1.00 83.94 93 ALA A C 1
ATOM 708 O O . ALA A 1 93 ? 8.528 -3.043 -14.099 1.00 83.94 93 ALA A O 1
ATOM 709 N N . SER A 1 94 ? 8.617 -1.487 -15.718 1.00 83.56 94 SER A N 1
ATOM 710 C CA . SER A 1 94 ? 9.058 -0.372 -14.876 1.00 83.56 94 SER A CA 1
ATOM 711 C C . SER A 1 94 ? 7.870 0.203 -14.109 1.00 83.56 94 SER A C 1
ATOM 713 O O . SER A 1 94 ? 7.914 0.265 -12.885 1.00 83.56 94 SER A O 1
ATOM 715 N N . VAL A 1 95 ? 6.765 0.482 -14.809 1.00 86.00 95 VAL A N 1
ATOM 716 C CA . VAL A 1 95 ? 5.518 0.979 -14.206 1.00 86.00 95 VAL A CA 1
ATOM 717 C C . VAL A 1 95 ? 5.002 0.009 -13.146 1.00 86.00 95 VAL A C 1
ATOM 719 O O . VAL A 1 95 ? 4.766 0.408 -12.010 1.00 86.00 95 VAL A O 1
ATOM 722 N N . ALA A 1 96 ? 4.912 -1.286 -13.464 1.00 87.62 96 ALA A N 1
ATOM 723 C CA . ALA A 1 96 ? 4.462 -2.293 -12.507 1.00 87.62 96 ALA A CA 1
ATOM 724 C C . ALA A 1 96 ? 5.377 -2.396 -11.277 1.00 87.62 96 ALA A C 1
ATOM 726 O O . ALA A 1 96 ? 4.906 -2.674 -10.177 1.00 87.62 96 ALA A O 1
ATOM 727 N N . HIS A 1 97 ? 6.683 -2.172 -11.446 1.00 88.00 97 HIS A N 1
ATOM 728 C CA . HIS A 1 97 ? 7.623 -2.172 -10.331 1.00 88.00 97 HIS A CA 1
ATOM 729 C C . HIS A 1 97 ? 7.435 -0.955 -9.425 1.00 88.00 97 HIS A C 1
ATOM 731 O O . HIS A 1 97 ? 7.341 -1.140 -8.215 1.00 88.00 97 HIS A O 1
ATOM 737 N N . THR A 1 98 ? 7.327 0.244 -10.004 1.00 89.19 98 THR A N 1
ATOM 738 C CA . THR A 1 98 ? 7.068 1.485 -9.264 1.00 89.19 98 THR A CA 1
ATOM 739 C C . THR A 1 98 ? 5.737 1.415 -8.525 1.00 89.19 98 THR A C 1
ATOM 741 O O . THR A 1 98 ? 5.691 1.678 -7.332 1.00 89.19 98 THR A O 1
ATOM 744 N N . LEU A 1 99 ? 4.667 0.966 -9.187 1.00 90.06 99 LEU A N 1
ATOM 745 C CA . LEU A 1 99 ? 3.369 0.787 -8.533 1.00 90.06 99 LEU A CA 1
ATOM 746 C C . LEU A 1 99 ? 3.444 -0.225 -7.387 1.00 90.06 99 LEU A C 1
ATOM 748 O O . LEU A 1 99 ? 2.865 -0.022 -6.323 1.00 90.06 99 LEU A O 1
ATOM 752 N N . ASN A 1 100 ? 4.171 -1.325 -7.581 1.00 91.81 100 ASN A N 1
ATOM 753 C CA . ASN A 1 100 ? 4.325 -2.316 -6.527 1.00 91.81 100 ASN A CA 1
ATOM 754 C C . ASN A 1 100 ? 5.114 -1.752 -5.336 1.00 91.81 100 ASN A C 1
ATOM 756 O O . ASN A 1 100 ? 4.717 -1.992 -4.201 1.00 91.81 100 ASN A O 1
ATOM 760 N N . SER A 1 101 ? 6.192 -0.992 -5.565 1.00 90.50 101 SER A N 1
ATOM 761 C CA . SER A 1 101 ? 6.995 -0.404 -4.484 1.00 90.50 101 SER A CA 1
ATOM 762 C C . SER A 1 101 ? 6.247 0.690 -3.721 1.00 90.50 101 SER A C 1
ATOM 764 O O . SER A 1 101 ? 6.384 0.759 -2.502 1.00 90.50 101 SER A O 1
ATOM 766 N N . THR A 1 102 ? 5.407 1.484 -4.390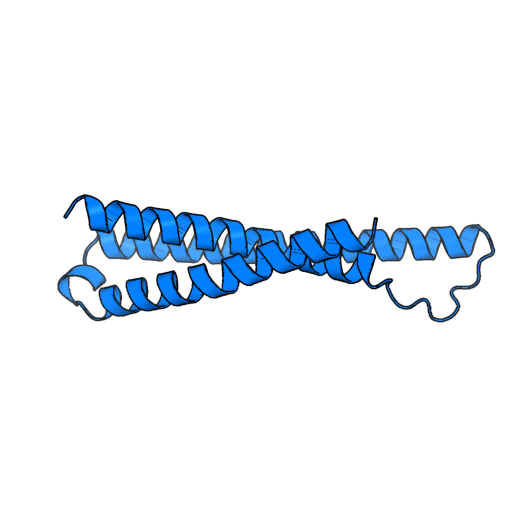 1.00 90.50 102 THR A N 1
ATOM 767 C CA . THR A 1 102 ? 4.576 2.510 -3.738 1.00 90.50 102 THR A CA 1
ATOM 768 C C . THR A 1 102 ? 3.421 1.900 -2.944 1.00 90.50 102 THR A C 1
ATOM 770 O O . THR A 1 102 ? 3.056 2.404 -1.886 1.00 90.50 102 THR A O 1
ATOM 773 N N . LEU A 1 103 ? 2.846 0.786 -3.408 1.00 92.44 103 LEU A N 1
ATOM 774 C CA . LEU A 1 103 ? 1.718 0.131 -2.732 1.00 92.44 103 LEU A CA 1
ATOM 775 C C . LEU A 1 103 ? 2.143 -0.821 -1.608 1.00 92.44 103 LEU A C 1
ATOM 777 O O . LEU A 1 103 ? 1.359 -1.088 -0.694 1.00 92.44 103 LEU A O 1
ATOM 781 N N . GLN A 1 104 ? 3.376 -1.328 -1.634 1.00 92.62 104 GLN A N 1
ATOM 782 C CA . GLN A 1 104 ? 3.857 -2.287 -0.641 1.00 92.62 104 GLN A CA 1
ATOM 783 C C . GLN A 1 104 ? 3.758 -1.780 0.817 1.00 92.62 104 GLN A C 1
ATOM 785 O O . GLN A 1 104 ? 3.316 -2.555 1.669 1.00 92.62 104 GLN A O 1
ATOM 790 N N . PRO A 1 105 ? 4.112 -0.519 1.152 1.00 92.44 105 PRO A N 1
ATOM 791 C CA . PRO A 1 105 ? 3.945 0.030 2.501 1.00 92.44 105 PRO A CA 1
ATOM 792 C C . PRO A 1 105 ? 2.513 -0.072 3.035 1.00 92.44 105 PRO A C 1
ATOM 794 O O . PRO A 1 105 ? 2.311 -0.407 4.208 1.00 92.44 105 PRO A O 1
ATOM 797 N N . PHE A 1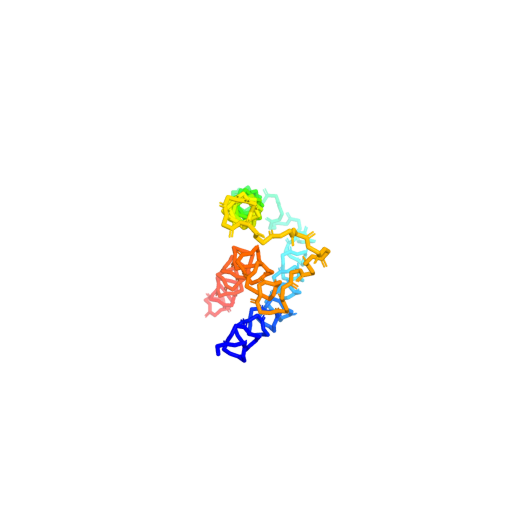 106 ? 1.525 0.181 2.172 1.00 91.19 106 PHE A N 1
ATOM 798 C CA . PHE A 1 106 ? 0.107 0.077 2.506 1.00 91.19 106 PHE A CA 1
ATOM 799 C C . PHE A 1 106 ? -0.324 -1.379 2.655 1.00 91.19 106 PHE A C 1
ATOM 801 O O . PHE A 1 106 ? -0.974 -1.719 3.643 1.00 91.19 106 PHE A O 1
ATOM 808 N N . GLN A 1 107 ? 0.103 -2.253 1.740 1.00 93.88 107 GLN A N 1
ATOM 809 C CA . GLN A 1 107 ? -0.171 -3.689 1.810 1.00 93.88 107 GLN A CA 1
ATOM 810 C C . GLN A 1 107 ? 0.327 -4.300 3.123 1.00 93.88 107 GLN A C 1
ATOM 812 O O . GLN A 1 107 ? -0.455 -4.930 3.833 1.00 93.88 107 GLN A O 1
ATOM 817 N N . ARG A 1 108 ? 1.582 -4.051 3.517 1.00 92.00 108 ARG A N 1
ATOM 818 C CA . ARG A 1 108 ? 2.144 -4.611 4.758 1.00 92.00 108 ARG A CA 1
ATOM 819 C C . ARG A 1 108 ? 1.336 -4.201 5.991 1.00 92.00 108 ARG A C 1
ATOM 821 O O . ARG A 1 108 ? 1.066 -5.030 6.861 1.00 92.00 108 ARG A O 1
ATOM 828 N N . ARG A 1 109 ? 0.934 -2.929 6.069 1.00 91.88 109 ARG A N 1
ATOM 829 C CA . ARG A 1 109 ? 0.176 -2.380 7.206 1.00 91.88 109 ARG A CA 1
ATOM 830 C C . ARG A 1 109 ? -1.279 -2.832 7.214 1.00 91.88 109 ARG A C 1
ATOM 832 O O . ARG A 1 109 ? -1.796 -3.124 8.294 1.00 91.88 109 ARG A O 1
ATOM 839 N N . ALA A 1 110 ? -1.916 -2.937 6.048 1.00 91.06 110 ALA A N 1
ATOM 840 C CA . ALA A 1 110 ? -3.260 -3.490 5.908 1.00 91.06 110 ALA A CA 1
ATOM 841 C C . ALA A 1 110 ? -3.287 -4.953 6.370 1.00 91.06 110 ALA A C 1
ATOM 843 O O . ALA A 1 110 ? -4.059 -5.291 7.267 1.00 91.06 110 ALA A O 1
ATOM 844 N N . SER A 1 111 ? -2.361 -5.784 5.883 1.00 91.00 111 SER A N 1
ATOM 845 C CA . SER A 1 111 ? -2.233 -7.186 6.297 1.00 91.00 111 SER A CA 1
ATOM 846 C C . SER A 1 111 ? -1.901 -7.336 7.787 1.00 91.00 111 SER A C 1
ATOM 848 O O . SER A 1 111 ? -2.495 -8.164 8.484 1.00 91.00 111 SER A O 1
ATOM 850 N N . ALA A 1 112 ? -1.001 -6.508 8.331 1.00 90.19 112 ALA A N 1
ATOM 851 C CA . ALA A 1 112 ? -0.703 -6.512 9.763 1.00 90.19 112 ALA A CA 1
ATOM 852 C C . ALA A 1 112 ? -1.927 -6.118 10.611 1.00 90.19 112 ALA A C 1
ATOM 854 O O . ALA A 1 112 ? -2.188 -6.756 11.636 1.00 90.19 112 ALA A O 1
ATOM 855 N N . ASN A 1 113 ? -2.700 -5.112 10.189 1.00 89.19 113 ASN A N 1
ATOM 856 C CA . ASN A 1 113 ? -3.933 -4.710 10.867 1.00 89.19 113 ASN A CA 1
ATOM 857 C C . ASN A 1 113 ? -5.008 -5.796 10.776 1.00 89.19 113 ASN A C 1
ATOM 859 O O . ASN A 1 113 ? -5.591 -6.148 11.803 1.00 89.19 113 ASN A O 1
ATOM 863 N N . ALA A 1 114 ? -5.224 -6.379 9.596 1.00 89.38 114 ALA A N 1
ATOM 864 C CA . ALA A 1 114 ? -6.165 -7.475 9.399 1.00 89.38 114 ALA A CA 1
ATOM 865 C C . ALA A 1 114 ? -5.828 -8.657 10.320 1.00 89.38 114 ALA A C 1
ATOM 867 O O . ALA A 1 114 ? -6.701 -9.149 11.038 1.00 89.38 114 ALA A O 1
ATOM 868 N N . ARG A 1 115 ? -4.549 -9.047 10.403 1.00 90.19 115 ARG A N 1
ATOM 869 C CA . ARG A 1 115 ? -4.077 -10.105 11.309 1.00 90.19 115 ARG A CA 1
ATOM 870 C C . ARG A 1 115 ? -4.331 -9.776 12.782 1.00 90.19 115 ARG A C 1
ATOM 872 O O . ARG A 1 115 ? -4.835 -10.627 13.510 1.00 90.19 115 ARG A O 1
ATOM 879 N N . ARG A 1 116 ? -4.035 -8.550 13.231 1.00 85.81 116 ARG A N 1
ATOM 880 C CA . ARG A 1 116 ? -4.295 -8.117 14.621 1.00 85.81 116 ARG A CA 1
ATOM 881 C C . ARG A 1 116 ? -5.786 -8.136 14.955 1.00 85.81 116 ARG A C 1
ATOM 883 O O . ARG A 1 116 ? -6.166 -8.540 16.050 1.00 85.81 116 ARG A O 1
ATOM 890 N N . LEU A 1 117 ? -6.632 -7.711 14.021 1.00 86.75 117 LEU A N 1
ATOM 891 C CA . LEU A 1 117 ? -8.080 -7.698 14.206 1.00 86.75 117 LEU A CA 1
ATOM 892 C C . LEU A 1 117 ? -8.666 -9.111 14.253 1.00 86.75 117 LEU A C 1
ATOM 894 O O . LEU A 1 117 ? -9.478 -9.388 15.132 1.00 86.75 117 LEU A O 1
ATOM 898 N N . ARG A 1 118 ? -8.210 -10.011 13.373 1.00 87.00 118 ARG A N 1
ATOM 899 C CA . ARG A 1 118 ? -8.581 -11.435 13.400 1.00 87.00 118 ARG A CA 1
ATOM 900 C C . ARG A 1 118 ? -8.118 -12.109 14.698 1.00 87.00 118 ARG A C 1
ATOM 902 O O . ARG A 1 118 ? -8.916 -12.763 15.356 1.00 87.00 118 ARG A O 1
ATOM 909 N N . GLY A 1 119 ? -6.878 -11.862 15.128 1.00 78.38 119 GLY A N 1
ATOM 910 C CA . GLY A 1 119 ? -6.335 -12.405 16.380 1.00 78.38 119 GLY A CA 1
ATOM 911 C C . GLY A 1 119 ? -7.059 -11.911 17.638 1.00 78.38 119 GLY A C 1
ATOM 912 O O . GLY A 1 119 ? -7.273 -12.685 18.564 1.00 78.38 119 GLY A O 1
ATOM 913 N N . LYS A 1 120 ? -7.512 -10.647 17.663 1.00 67.69 120 LYS A N 1
ATOM 914 C CA . LYS A 1 120 ? -8.354 -10.122 18.756 1.00 67.69 120 LYS A CA 1
ATOM 915 C C . LYS A 1 120 ? -9.748 -10.759 18.793 1.00 67.69 120 LYS A C 1
ATOM 917 O O . LYS A 1 120 ? -10.324 -10.837 19.869 1.00 67.69 120 LYS A O 1
ATOM 922 N N . LYS A 1 121 ? -10.284 -11.204 17.649 1.00 59.00 121 LYS A N 1
ATOM 923 C CA . LYS A 1 121 ? -11.583 -11.893 17.576 1.00 59.00 121 LYS A CA 1
ATOM 924 C C . LYS A 1 121 ? -11.516 -13.331 18.112 1.00 59.00 121 LYS A C 1
ATOM 926 O O . LYS A 1 121 ? -12.521 -13.819 18.583 1.00 59.00 121 LYS A O 1
ATOM 931 N N . SER A 1 122 ? -10.345 -13.973 18.069 1.00 56.09 122 SER A N 1
ATOM 932 C CA . SER A 1 122 ? -10.130 -15.344 18.569 1.00 56.09 122 SER A CA 1
ATOM 933 C C . SER A 1 122 ? -9.913 -15.444 20.087 1.00 56.09 122 SER A C 1
ATOM 935 O O . SER A 1 122 ? -9.886 -16.551 20.611 1.00 56.09 122 SER A O 1
ATOM 937 N N . LYS A 1 123 ? -9.672 -14.321 20.777 1.00 53.38 123 LYS A N 1
ATOM 938 C CA . LYS A 1 123 ? -9.451 -14.262 22.237 1.00 53.38 123 LYS A CA 1
ATOM 939 C C . LYS A 1 123 ? -10.668 -13.746 23.021 1.00 53.38 123 LYS A C 1
ATOM 941 O O . LYS A 1 123 ? -10.566 -13.587 24.233 1.00 53.38 123 LYS A O 1
ATOM 946 N N . ARG A 1 124 ? -11.755 -13.409 22.329 1.00 46.03 124 ARG A N 1
ATOM 947 C CA . ARG A 1 124 ? -13.070 -13.120 22.911 1.00 46.03 124 ARG A CA 1
ATOM 948 C C . ARG A 1 124 ? -13.953 -14.329 22.677 1.00 46.03 124 ARG A C 1
ATOM 950 O O . ARG A 1 124 ? -14.791 -14.578 23.559 1.00 46.03 124 ARG A O 1
#

Secondary structure (DSSP, 8-state):
-HHHHHHHHHHHHHHHHHHHHHHHHHHHHHHS-HHHHTSHHHHHHHHHHHHHHHHHHHHHHHHHHHHHHHHHHHHHHHHHTT------PPPHHHHHHHHHHHHHHHHHHHHHHHHHHHHHHTT-

Organism: NCBI:txid1527607